Protein AF-A0A932GQB8-F1 (afdb_monomer_lite)

Organism: Tectimicrobiota bacterium (NCBI:txid2528274)

Secondary structure (DSSP, 8-state):
--HHHHHHHHHHHHHHHHHHTT----HHHHHHHHHHHHHHHHHHHHTT-GGGS-GGGSS--

Radius of gyration: 13.17 Å; chains: 1; bounding box: 31×22×37 Å

Structure (mmCIF, N/CA/C/O backbone):
data_AF-A0A932GQB8-F1
#
_entry.id   AF-A0A932GQB8-F1
#
loop_
_atom_site.group_PDB
_atom_site.id
_atom_site.type_symbol
_atom_site.label_atom_id
_atom_site.label_alt_id
_atom_site.label_comp_id
_atom_site.label_asym_id
_atom_site.label_entity_id
_atom_site.label_seq_id
_atom_site.pdbx_PDB_ins_code
_atom_site.Cartn_x
_atom_site.Cartn_y
_atom_site.Cartn_z
_atom_site.occupancy
_atom_site.B_iso_or_equiv
_atom_site.auth_seq_id
_atom_site.auth_comp_id
_atom_site.auth_asym_id
_atom_site.auth_atom_id
_atom_site.pdbx_PDB_model_num
ATOM 1 N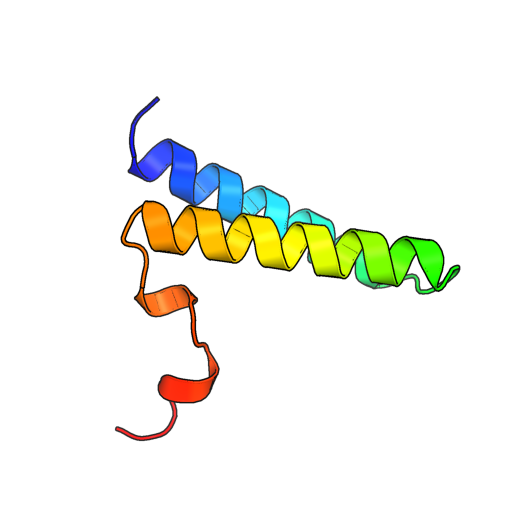 N . MET A 1 1 ? -18.119 6.506 3.985 1.00 73.12 1 MET A N 1
ATOM 2 C CA . MET A 1 1 ? -17.106 5.440 3.954 1.00 73.12 1 MET A CA 1
ATOM 3 C C . MET A 1 1 ? -16.542 5.300 5.362 1.00 73.12 1 MET A C 1
ATOM 5 O O . MET A 1 1 ? -16.171 6.315 5.941 1.00 73.12 1 MET A O 1
ATOM 9 N N . THR A 1 2 ? -16.594 4.114 5.957 1.00 91.12 2 THR A N 1
ATOM 10 C CA . THR A 1 2 ? -16.165 3.826 7.333 1.00 91.12 2 THR A CA 1
ATOM 11 C C . THR A 1 2 ? -14.659 3.570 7.403 1.00 91.12 2 THR A C 1
ATOM 13 O O . THR A 1 2 ? -14.017 3.313 6.386 1.00 91.12 2 THR A O 1
ATOM 16 N N . ARG A 1 3 ? -14.082 3.599 8.612 1.00 86.62 3 ARG A N 1
ATOM 17 C CA . ARG A 1 3 ? -12.675 3.220 8.848 1.00 86.62 3 ARG A CA 1
ATOM 18 C C . ARG A 1 3 ? -12.353 1.835 8.269 1.00 86.62 3 ARG A C 1
ATOM 20 O O . ARG A 1 3 ? -11.341 1.690 7.593 1.00 86.62 3 ARG A O 1
ATOM 27 N N . GLY A 1 4 ? -13.240 0.857 8.477 1.00 88.50 4 GLY A N 1
ATOM 28 C CA . GLY A 1 4 ? -13.080 -0.499 7.942 1.00 88.50 4 GLY A CA 1
ATOM 29 C C . GLY A 1 4 ? -13.141 -0.548 6.414 1.00 88.50 4 GLY A C 1
ATOM 30 O O . GLY A 1 4 ? -12.314 -1.200 5.789 1.00 88.50 4 GLY A O 1
ATOM 31 N N . GLU A 1 5 ? -14.051 0.211 5.795 1.00 90.31 5 GLU A N 1
ATOM 32 C CA . GLU A 1 5 ? -14.137 0.306 4.328 1.00 90.31 5 GLU A CA 1
ATOM 33 C C . GLU A 1 5 ? -12.883 0.943 3.707 1.00 90.31 5 GLU A C 1
ATOM 35 O O . GLU A 1 5 ? -12.473 0.560 2.612 1.00 90.31 5 GLU A O 1
ATOM 40 N N . ILE A 1 6 ? -12.251 1.898 4.398 1.00 89.38 6 ILE A N 1
ATOM 41 C CA . ILE A 1 6 ? -10.991 2.509 3.952 1.00 89.38 6 ILE A CA 1
ATOM 42 C C . ILE A 1 6 ? -9.840 1.501 4.063 1.00 89.38 6 ILE A C 1
ATOM 44 O O . ILE A 1 6 ? -9.069 1.365 3.114 1.00 89.38 6 ILE A O 1
ATOM 48 N N . ALA A 1 7 ? -9.742 0.772 5.179 1.00 89.19 7 ALA A N 1
ATOM 49 C CA . ALA A 1 7 ? -8.709 -0.243 5.379 1.00 89.19 7 ALA A CA 1
ATOM 50 C C . ALA A 1 7 ? -8.794 -1.363 4.326 1.00 89.19 7 ALA A C 1
ATOM 52 O O . ALA A 1 7 ? -7.797 -1.673 3.676 1.00 89.19 7 ALA A O 1
ATOM 53 N N . GLU A 1 8 ? -9.993 -1.896 4.065 1.00 90.69 8 GLU A N 1
ATOM 54 C CA . GLU A 1 8 ? -10.203 -2.914 3.025 1.00 90.69 8 GLU A CA 1
ATOM 55 C C . GLU A 1 8 ? -9.818 -2.424 1.630 1.00 90.69 8 GLU A C 1
ATOM 57 O O . GLU A 1 8 ? -9.221 -3.153 0.834 1.00 90.69 8 GLU A O 1
ATOM 62 N N . ARG A 1 9 ? -10.101 -1.154 1.336 1.00 92.12 9 ARG A N 1
ATOM 63 C CA . ARG A 1 9 ? -9.734 -0.556 0.056 1.00 92.12 9 ARG A CA 1
ATOM 64 C C . ARG A 1 9 ? -8.222 -0.401 -0.093 1.00 92.12 9 ARG A C 1
ATOM 66 O O . ARG A 1 9 ? -7.699 -0.667 -1.171 1.00 92.12 9 ARG A O 1
ATOM 73 N N . ILE A 1 10 ? -7.515 -0.032 0.975 1.00 89.81 10 ILE A N 1
ATOM 74 C CA . ILE A 1 10 ? -6.046 0.022 0.981 1.00 89.81 10 ILE A CA 1
ATOM 75 C C . ILE A 1 10 ? -5.454 -1.384 0.787 1.00 89.81 10 ILE A C 1
ATOM 77 O O . ILE A 1 10 ? -4.545 -1.554 -0.023 1.00 89.81 10 ILE A O 1
ATOM 81 N N . ARG A 1 11 ? -6.012 -2.413 1.439 1.00 86.38 11 ARG A N 1
ATOM 82 C CA . ARG A 1 11 ? -5.591 -3.815 1.248 1.00 86.38 11 ARG A CA 1
ATOM 83 C C . ARG A 1 11 ? -5.778 -4.300 -0.184 1.00 86.38 11 ARG A C 1
ATOM 85 O O . ARG A 1 11 ? -4.907 -4.983 -0.720 1.00 86.38 11 ARG A O 1
ATOM 92 N N . ALA A 1 12 ? -6.906 -3.963 -0.808 1.00 90.94 12 ALA A N 1
ATOM 93 C CA . ALA A 1 12 ? -7.164 -4.309 -2.202 1.00 90.94 12 ALA A CA 1
ATOM 94 C C . ALA A 1 12 ? -6.108 -3.697 -3.134 1.00 90.94 12 ALA A C 1
ATOM 96 O O . ALA A 1 12 ? -5.496 -4.422 -3.915 1.00 90.94 12 ALA A O 1
ATOM 97 N N . LEU A 1 13 ? -5.812 -2.406 -2.962 1.00 88.69 13 LEU A N 1
ATOM 98 C CA . LEU A 1 13 ? -4.788 -1.712 -3.744 1.00 88.69 13 LEU A CA 1
ATOM 99 C C . LEU A 1 13 ? -3.387 -2.309 -3.545 1.00 88.69 13 LEU A C 1
ATOM 101 O O . LEU A 1 13 ? -2.635 -2.455 -4.506 1.00 88.69 13 LEU A O 1
ATOM 105 N N . ARG A 1 14 ? -3.044 -2.714 -2.316 1.00 87.00 14 ARG A N 1
ATOM 106 C CA . ARG A 1 14 ? -1.758 -3.357 -2.013 1.00 87.00 14 ARG A CA 1
ATOM 107 C C . ARG A 1 14 ? -1.589 -4.687 -2.759 1.00 87.00 14 ARG A C 1
ATOM 109 O O . ARG A 1 14 ? -0.523 -4.960 -3.307 1.00 87.00 14 ARG A O 1
ATOM 116 N N . ARG A 1 15 ? -2.657 -5.493 -2.846 1.00 86.88 15 ARG A N 1
ATOM 117 C CA . ARG A 1 15 ? -2.671 -6.741 -3.636 1.00 86.88 15 ARG A CA 1
ATOM 118 C C . ARG A 1 15 ? -2.504 -6.480 -5.133 1.00 86.88 15 ARG A C 1
ATOM 120 O O . ARG A 1 15 ? -1.760 -7.203 -5.789 1.00 86.88 15 ARG A O 1
ATOM 127 N N . GLU A 1 16 ? -3.162 -5.450 -5.662 1.00 87.44 16 GLU A N 1
ATOM 128 C CA . GLU A 1 16 ? -3.031 -5.051 -7.070 1.00 87.44 16 GLU A CA 1
ATOM 129 C C . GLU A 1 16 ? -1.594 -4.619 -7.403 1.00 87.44 16 GLU A C 1
ATOM 131 O O . GLU A 1 16 ? -1.032 -5.076 -8.395 1.00 87.44 16 GLU A O 1
ATOM 136 N N . ILE A 1 17 ? -0.958 -3.823 -6.537 1.00 83.38 17 ILE A N 1
ATOM 137 C CA . ILE A 1 17 ? 0.456 -3.427 -6.666 1.00 83.38 17 ILE A CA 1
ATOM 138 C C . ILE A 1 17 ? 1.382 -4.647 -6.659 1.00 83.38 17 ILE A C 1
ATOM 140 O O . ILE A 1 17 ? 2.268 -4.748 -7.507 1.00 83.38 17 ILE A O 1
ATOM 144 N N . GLY A 1 18 ? 1.166 -5.591 -5.738 1.00 80.25 18 GLY A N 1
ATOM 145 C CA . GLY A 1 18 ? 1.948 -6.827 -5.675 1.00 80.25 18 GLY A CA 1
ATOM 146 C C . GLY A 1 18 ? 1.836 -7.671 -6.949 1.00 80.25 18 GLY A C 1
ATOM 147 O O . GLY A 1 18 ? 2.830 -8.237 -7.398 1.00 80.25 18 GLY A O 1
ATOM 148 N N . ALA A 1 19 ? 0.653 -7.710 -7.570 1.00 82.56 19 ALA A N 1
ATOM 149 C CA . ALA A 1 19 ? 0.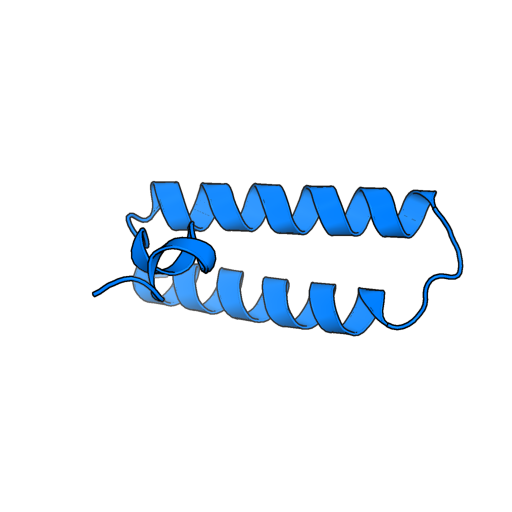442 -8.392 -8.846 1.00 82.56 19 ALA A CA 1
ATOM 150 C C . ALA A 1 19 ? 1.143 -7.682 -10.019 1.00 82.56 19 ALA A C 1
ATOM 152 O O . ALA A 1 19 ? 1.694 -8.350 -10.891 1.00 82.56 19 ALA A O 1
ATOM 153 N N . LEU A 1 20 ? 1.180 -6.344 -10.020 1.00 76.94 20 LEU A N 1
ATOM 154 C CA . LEU A 1 20 ? 1.912 -5.553 -11.021 1.00 76.94 20 LEU A CA 1
ATOM 155 C C . LEU A 1 20 ? 3.433 -5.734 -10.918 1.00 76.94 20 LEU A C 1
ATOM 157 O O . LEU A 1 20 ? 4.132 -5.619 -11.920 1.00 76.94 20 LEU A O 1
ATOM 161 N N . ASN A 1 21 ? 3.949 -6.045 -9.726 1.00 67.50 21 ASN A N 1
ATOM 162 C CA . ASN A 1 21 ? 5.380 -6.241 -9.489 1.00 67.50 21 ASN A CA 1
ATOM 163 C C . ASN A 1 21 ? 5.922 -7.591 -10.002 1.00 67.50 21 ASN A C 1
ATOM 165 O O . ASN A 1 21 ? 7.120 -7.844 -9.903 1.00 67.50 21 ASN A O 1
ATOM 169 N N . GLN A 1 22 ? 5.071 -8.475 -10.538 1.00 65.62 22 GLN A N 1
ATOM 170 C CA . GLN A 1 22 ? 5.523 -9.751 -11.109 1.00 65.62 22 GLN A CA 1
ATOM 171 C C . GLN A 1 22 ? 6.227 -9.603 -12.463 1.00 65.62 22 GLN A C 1
ATOM 173 O O . GLN A 1 22 ? 6.759 -10.588 -12.974 1.00 65.62 22 GLN A O 1
ATOM 178 N N . ASP A 1 23 ? 6.265 -8.390 -13.019 1.00 64.88 23 ASP A N 1
ATOM 179 C CA . ASP A 1 23 ? 6.881 -8.113 -14.308 1.00 64.88 23 ASP A CA 1
ATOM 180 C C . ASP A 1 23 ? 7.937 -6.988 -14.212 1.00 64.88 23 ASP A C 1
ATOM 182 O O . ASP A 1 23 ? 7.632 -5.804 -14.404 1.00 64.88 23 ASP A O 1
ATOM 186 N N . PRO A 1 24 ? 9.193 -7.314 -13.845 1.00 59.78 24 PRO A N 1
ATOM 187 C CA . PRO A 1 24 ? 10.219 -6.332 -13.515 1.00 59.78 24 PRO A CA 1
ATOM 188 C C . PRO A 1 24 ? 10.873 -5.778 -14.789 1.00 59.78 24 PRO A C 1
ATOM 190 O O . PRO A 1 24 ? 12.067 -5.948 -15.023 1.00 59.78 24 PRO A O 1
ATOM 193 N N . PHE A 1 25 ? 10.109 -5.103 -15.649 1.00 61.88 25 PHE A N 1
ATOM 194 C CA . PHE A 1 25 ? 10.659 -4.529 -16.882 1.00 61.88 25 PHE A CA 1
ATOM 195 C C . PHE A 1 25 ? 11.394 -3.192 -16.669 1.00 61.88 25 PHE A C 1
ATOM 197 O O . PHE A 1 25 ? 12.082 -2.729 -17.580 1.00 61.88 25 PHE A O 1
ATOM 204 N N . SER A 1 26 ? 11.290 -2.547 -15.495 1.00 73.38 26 SER A N 1
ATOM 205 C CA . SER A 1 26 ? 11.942 -1.252 -15.246 1.00 73.38 26 SER A CA 1
ATOM 206 C C . SER A 1 26 ? 12.232 -0.963 -13.762 1.00 73.38 26 SER A C 1
ATOM 208 O O . SER A 1 26 ? 11.297 -0.930 -12.960 1.00 73.38 26 SER A O 1
ATOM 210 N N . PRO A 1 27 ? 13.481 -0.602 -13.396 1.00 79.31 27 PRO A N 1
ATOM 211 C CA . PRO A 1 27 ? 13.833 -0.139 -12.046 1.00 79.31 27 PRO A CA 1
ATOM 212 C C . PRO A 1 27 ? 13.043 1.093 -11.575 1.00 79.31 27 PRO A C 1
ATOM 214 O O . PRO A 1 27 ? 12.875 1.321 -10.377 1.00 79.31 27 PRO A O 1
ATOM 217 N N . ALA A 1 28 ? 12.561 1.922 -12.510 1.00 80.81 28 ALA A N 1
ATOM 218 C CA . ALA A 1 28 ? 11.706 3.057 -12.172 1.00 80.81 28 ALA A CA 1
ATOM 219 C C . ALA A 1 28 ? 10.321 2.589 -11.699 1.00 80.81 28 ALA A C 1
ATOM 221 O O . ALA A 1 28 ? 9.793 3.135 -10.734 1.00 80.81 28 ALA A O 1
ATOM 222 N N . VAL A 1 29 ? 9.771 1.553 -12.342 1.00 80.38 29 VAL A N 1
ATOM 223 C CA . VAL A 1 29 ? 8.485 0.947 -11.968 1.00 80.38 29 VAL A CA 1
ATOM 224 C C . VAL A 1 29 ? 8.603 0.255 -10.615 1.00 80.38 29 VAL A C 1
ATOM 226 O O . VAL A 1 29 ? 7.789 0.523 -9.738 1.00 80.38 29 VAL A O 1
ATOM 229 N N . GLU A 1 30 ? 9.659 -0.530 -10.396 1.00 82.62 30 GLU A N 1
ATOM 230 C CA . GLU A 1 30 ? 9.937 -1.171 -9.104 1.00 82.62 30 GLU A CA 1
ATOM 231 C C . GLU A 1 30 ? 9.987 -0.145 -7.958 1.00 82.62 30 GLU A C 1
ATOM 233 O O . GLU A 1 30 ? 9.312 -0.298 -6.938 1.00 82.62 30 GLU A O 1
ATOM 238 N N . ARG A 1 31 ? 10.711 0.968 -8.149 1.00 84.25 31 ARG A N 1
ATOM 239 C CA . ARG A 1 31 ? 10.785 2.047 -7.153 1.00 84.25 31 ARG A CA 1
ATOM 240 C C . ARG A 1 31 ? 9.424 2.691 -6.891 1.00 84.25 31 ARG A C 1
ATOM 242 O O . ARG A 1 31 ? 9.110 3.006 -5.744 1.00 84.25 31 ARG A O 1
ATOM 249 N N . SER A 1 32 ? 8.625 2.910 -7.932 1.00 85.88 32 SER A N 1
ATOM 250 C CA . SER A 1 32 ? 7.275 3.457 -7.785 1.00 85.88 32 SER A CA 1
ATOM 251 C C . SER A 1 32 ? 6.348 2.506 -7.023 1.00 85.88 32 SER A C 1
ATOM 253 O O . SER A 1 32 ? 5.606 2.968 -6.156 1.00 85.88 32 SER A O 1
ATOM 255 N N . LEU A 1 33 ? 6.417 1.199 -7.292 1.00 85.94 33 LEU A N 1
ATOM 256 C CA . LEU A 1 33 ? 5.626 0.184 -6.591 1.00 85.94 33 LEU A CA 1
ATOM 257 C C . LEU A 1 33 ? 6.040 0.071 -5.117 1.00 85.94 33 LEU A C 1
ATOM 259 O O . LEU A 1 33 ? 5.171 0.050 -4.247 1.00 85.94 33 LEU A O 1
ATOM 263 N N . PHE A 1 34 ? 7.343 0.110 -4.822 1.00 85.81 34 PHE A N 1
ATOM 264 C CA . PHE A 1 34 ? 7.855 0.136 -3.448 1.00 85.81 34 PHE A CA 1
ATOM 265 C C . PHE A 1 34 ? 7.342 1.349 -2.656 1.00 85.81 34 PHE A C 1
ATOM 267 O O . PHE A 1 34 ? 6.853 1.209 -1.536 1.00 85.81 34 PHE A O 1
ATOM 274 N N . LEU A 1 35 ? 7.410 2.551 -3.241 1.00 89.06 35 LEU A N 1
ATOM 275 C CA . LEU A 1 35 ? 6.910 3.762 -2.584 1.00 89.06 35 LEU A CA 1
ATOM 276 C C . LEU A 1 35 ? 5.400 3.687 -2.335 1.00 89.06 35 LEU A C 1
ATOM 278 O O . LEU A 1 35 ? 4.935 4.090 -1.270 1.00 89.06 35 LEU A O 1
ATOM 282 N N . ALA A 1 36 ? 4.638 3.162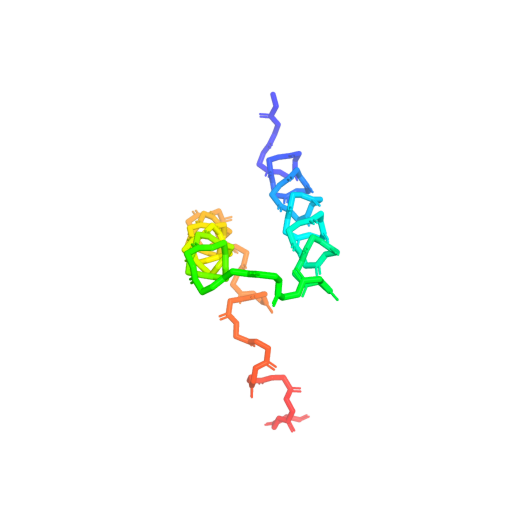 -3.295 1.00 88.00 36 ALA A N 1
ATOM 283 C CA . ALA A 1 36 ? 3.199 2.993 -3.149 1.00 88.00 36 ALA A CA 1
ATOM 284 C C . ALA A 1 36 ? 2.847 2.015 -2.012 1.00 88.00 36 ALA A C 1
ATOM 286 O O . ALA A 1 36 ? 1.985 2.341 -1.193 1.00 88.00 36 ALA A O 1
ATOM 287 N N . ASP A 1 37 ? 3.553 0.883 -1.904 1.00 86.56 37 ASP A N 1
ATOM 288 C CA . ASP A 1 37 ? 3.398 -0.062 -0.788 1.00 86.56 37 ASP A CA 1
ATOM 289 C C . ASP A 1 37 ? 3.686 0.609 0.565 1.00 86.56 37 ASP A C 1
ATOM 291 O O . ASP A 1 37 ? 2.876 0.531 1.492 1.00 86.56 37 ASP A O 1
ATOM 295 N N . MET A 1 38 ? 4.782 1.373 0.652 1.00 87.75 38 MET A N 1
ATOM 296 C CA . MET A 1 38 ? 5.176 2.096 1.865 1.00 87.75 38 MET A CA 1
ATOM 297 C C . MET A 1 38 ? 4.119 3.124 2.309 1.00 87.75 38 MET A C 1
ATOM 299 O O . MET A 1 38 ? 3.806 3.230 3.496 1.00 87.75 38 MET A O 1
ATOM 303 N N . TYR A 1 39 ? 3.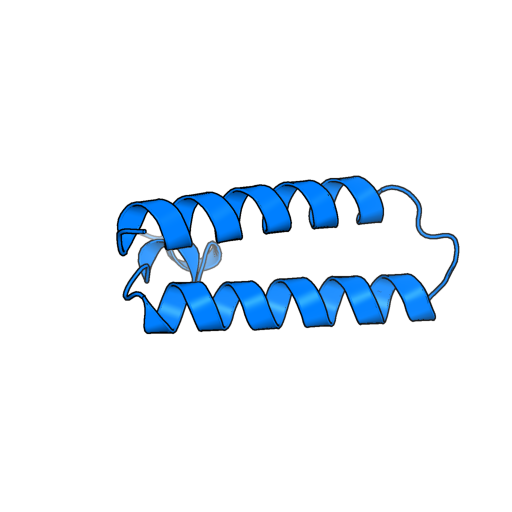529 3.881 1.378 1.00 89.75 39 TYR A N 1
ATOM 304 C CA . TYR A 1 39 ? 2.461 4.830 1.716 1.00 89.75 39 TYR A CA 1
ATOM 305 C C . TYR A 1 39 ? 1.192 4.130 2.208 1.00 89.75 39 TYR A C 1
ATOM 307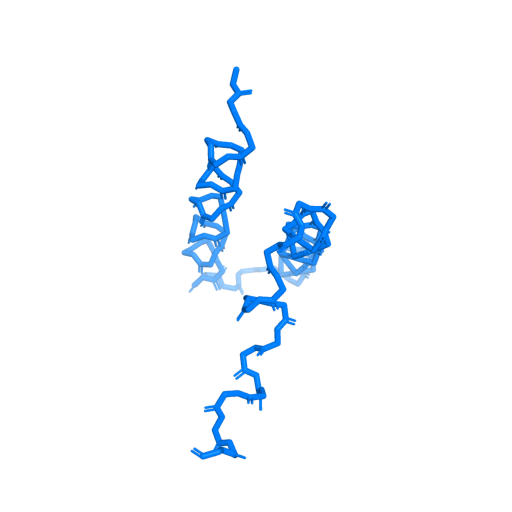 O O . TYR A 1 39 ? 0.564 4.599 3.159 1.00 89.75 39 TYR A O 1
ATOM 315 N N . MET A 1 40 ? 0.822 3.003 1.598 1.00 87.75 40 MET A N 1
ATOM 316 C CA . MET A 1 40 ? -0.333 2.210 2.030 1.00 87.75 40 MET A CA 1
ATOM 317 C C . MET A 1 40 ? -0.127 1.626 3.424 1.00 87.75 40 MET A C 1
ATOM 319 O O . MET A 1 40 ? -1.038 1.650 4.250 1.00 87.75 40 MET A O 1
ATOM 323 N N . HIS A 1 41 ? 1.089 1.182 3.712 1.00 85.31 41 HIS A N 1
ATOM 324 C CA . HIS A 1 41 ? 1.487 0.701 5.021 1.00 85.31 41 HIS A CA 1
ATOM 325 C C . HIS A 1 41 ? 1.351 1.772 6.115 1.00 85.31 41 HIS A C 1
ATOM 327 O O . HIS A 1 41 ? 0.727 1.536 7.150 1.00 85.31 41 HIS A O 1
ATOM 333 N N . MET A 1 42 ? 1.846 2.989 5.864 1.00 87.25 42 MET A N 1
ATOM 334 C CA . MET A 1 42 ? 1.666 4.114 6.792 1.00 87.25 42 MET A CA 1
ATOM 335 C C . MET A 1 42 ? 0.191 4.495 6.963 1.00 87.25 42 MET A C 1
ATOM 337 O O . MET A 1 42 ? -0.241 4.807 8.072 1.00 87.25 42 MET A O 1
ATOM 341 N N . ALA A 1 43 ? -0.598 4.446 5.886 1.00 87.56 43 ALA A N 1
ATOM 342 C CA . ALA A 1 43 ? -2.027 4.729 5.946 1.00 87.56 43 ALA A CA 1
ATOM 343 C C . ALA A 1 43 ? -2.773 3.718 6.833 1.00 87.56 43 ALA A C 1
ATOM 345 O O . ALA A 1 43 ? -3.590 4.126 7.657 1.00 87.56 43 ALA A O 1
ATOM 346 N N . LEU A 1 44 ? -2.455 2.423 6.733 1.00 86.62 44 LEU A N 1
ATOM 347 C CA . LEU A 1 44 ? -2.983 1.389 7.631 1.00 86.62 44 LEU A CA 1
ATOM 348 C C . LEU A 1 44 ? -2.548 1.622 9.086 1.00 86.62 44 LEU A C 1
ATOM 350 O O . LEU A 1 44 ? -3.382 1.567 9.991 1.00 86.62 44 LEU A O 1
ATOM 354 N N . GLY A 1 45 ? -1.284 1.990 9.312 1.00 85.75 45 GLY A N 1
ATOM 355 C CA . GLY A 1 45 ? -0.784 2.369 10.637 1.00 85.75 45 GLY A CA 1
ATOM 356 C C . GLY A 1 45 ? -1.540 3.555 11.253 1.00 85.75 45 GLY A C 1
ATOM 357 O O . GLY A 1 45 ? -1.941 3.498 12.414 1.00 85.75 45 GLY A O 1
ATOM 358 N N . HIS A 1 46 ? -1.826 4.605 10.475 1.00 86.44 46 HIS A N 1
ATOM 359 C CA . HIS A 1 46 ? -2.654 5.738 10.918 1.00 86.44 46 HIS A CA 1
ATOM 360 C C . HIS A 1 46 ? -4.105 5.355 11.198 1.00 86.44 46 HIS A C 1
ATOM 362 O O . HIS A 1 46 ? -4.749 5.948 12.063 1.00 86.44 46 HIS A O 1
ATOM 368 N N . LEU A 1 47 ? -4.612 4.346 10.495 1.00 85.94 47 LEU A N 1
ATOM 369 C CA . LEU A 1 47 ? -5.905 3.747 10.784 1.00 85.94 47 LEU A CA 1
ATOM 370 C C . LEU A 1 47 ? -5.841 2.779 11.968 1.00 85.94 47 LEU A C 1
ATOM 372 O O . LEU A 1 47 ? -6.857 2.162 12.243 1.00 85.94 47 LEU A O 1
ATOM 376 N N . GLY A 1 48 ? -4.720 2.637 12.680 1.00 84.00 48 GLY A N 1
ATOM 377 C CA . GLY A 1 48 ? -4.588 1.750 13.839 1.00 84.00 48 GLY A CA 1
ATOM 378 C C . GLY A 1 48 ? -4.586 0.257 13.494 1.00 84.00 48 GLY A C 1
ATOM 379 O O . GLY A 1 48 ? -4.839 -0.560 14.375 1.00 84.00 48 GLY A O 1
ATOM 380 N N . GLU A 1 49 ? -4.322 -0.108 12.238 1.00 77.31 49 GLU A N 1
ATOM 381 C CA . GLU A 1 49 ? -4.244 -1.495 11.755 1.00 77.31 49 GLU A CA 1
ATOM 382 C C . GLU A 1 49 ? -2.825 -2.064 11.974 1.00 77.31 49 GLU A C 1
ATOM 384 O O . GLU A 1 49 ? -2.130 -2.436 11.034 1.00 77.31 49 GLU A O 1
ATOM 389 N N . VAL A 1 50 ? -2.359 -2.075 13.230 1.00 62.62 50 VAL A N 1
ATOM 390 C CA . VAL A 1 50 ? -0.949 -2.334 13.607 1.00 62.62 50 VAL A CA 1
ATOM 391 C C . VAL A 1 50 ? -0.494 -3.770 13.307 1.00 62.62 50 VAL A C 1
ATOM 393 O O . VAL A 1 50 ? 0.676 -4.002 13.019 1.00 62.62 50 VAL A O 1
ATOM 396 N N . GLU A 1 51 ? -1.414 -4.736 13.302 1.00 61.50 51 GLU A N 1
ATOM 397 C CA . GLU A 1 51 ? -1.109 -6.153 13.057 1.00 61.50 51 GLU A CA 1
ATOM 398 C C . GLU A 1 51 ? -0.575 -6.478 11.649 1.00 61.50 51 GLU A C 1
ATOM 400 O O . GLU A 1 51 ? -0.037 -7.568 11.446 1.00 61.50 51 GLU A O 1
ATOM 405 N N . GLU A 1 52 ? -0.725 -5.566 10.683 1.00 57.22 52 GLU A N 1
ATOM 406 C CA . GLU A 1 52 ? -0.220 -5.704 9.305 1.00 57.22 52 GLU A CA 1
ATOM 407 C C . GLU A 1 52 ? 1.018 -4.829 9.020 1.00 57.22 52 GLU A C 1
ATOM 409 O O . GLU A 1 52 ? 1.547 -4.846 7.904 1.00 57.22 52 GLU A O 1
ATOM 414 N N . VAL A 1 53 ? 1.485 -4.066 10.017 1.00 54.84 53 VAL A N 1
ATOM 415 C CA . VAL A 1 53 ? 2.605 -3.113 9.890 1.00 54.84 53 VAL A CA 1
ATOM 416 C C . VAL A 1 53 ? 3.968 -3.811 10.070 1.00 54.84 53 VAL A C 1
ATOM 418 O O . VAL A 1 53 ? 5.010 -3.281 9.713 1.00 54.84 53 VAL A O 1
ATOM 421 N N . THR A 1 54 ? 3.992 -5.051 10.549 1.00 51.38 54 THR A N 1
ATOM 422 C CA . THR A 1 54 ? 5.224 -5.845 10.690 1.00 51.38 54 THR A CA 1
ATOM 423 C C . THR A 1 54 ? 4.888 -7.326 10.551 1.00 51.38 54 THR A C 1
ATOM 425 O O . THR A 1 54 ? 4.541 -7.964 11.550 1.00 51.38 54 THR A O 1
ATOM 428 N N . PRO A 1 55 ? 4.932 -7.902 9.338 1.00 50.72 55 PRO A N 1
ATOM 429 C CA . PRO A 1 55 ? 4.805 -9.346 9.180 1.00 50.72 55 PRO A CA 1
ATOM 430 C C . PRO A 1 55 ? 5.943 -10.101 9.892 1.00 50.72 55 PRO A C 1
ATOM 432 O O . PRO A 1 55 ? 5.715 -11.221 10.338 1.00 50.72 55 PRO A O 1
ATOM 435 N N . GLU A 1 56 ? 7.119 -9.486 10.095 1.00 49.25 56 GLU A N 1
ATOM 436 C CA . GLU A 1 56 ? 8.268 -10.143 10.741 1.00 49.25 56 GLU A CA 1
ATOM 437 C C . GLU A 1 56 ? 8.120 -10.374 12.260 1.00 49.25 56 GLU A C 1
ATOM 439 O O . GLU A 1 56 ? 8.936 -11.077 12.842 1.00 49.25 56 GLU A O 1
ATOM 444 N N . LEU A 1 57 ? 7.094 -9.825 12.927 1.00 46.81 57 LEU A N 1
ATOM 445 C CA . LEU A 1 57 ? 6.901 -9.985 14.382 1.00 46.81 57 LEU A CA 1
ATOM 446 C C . LEU A 1 57 ? 5.910 -11.095 14.771 1.00 46.81 57 LEU A C 1
ATOM 448 O O . LEU A 1 57 ? 5.682 -11.316 15.958 1.00 46.81 57 LEU A O 1
ATOM 452 N N . LYS A 1 58 ? 5.309 -11.798 13.801 1.00 45.62 58 LYS A N 1
ATOM 453 C CA . LYS A 1 58 ? 4.330 -12.868 14.076 1.00 45.62 58 LYS A CA 1
ATOM 454 C C . LYS A 1 58 ? 4.939 -14.278 14.189 1.00 45.62 58 LYS A C 1
ATOM 456 O O . LYS A 1 58 ? 4.189 -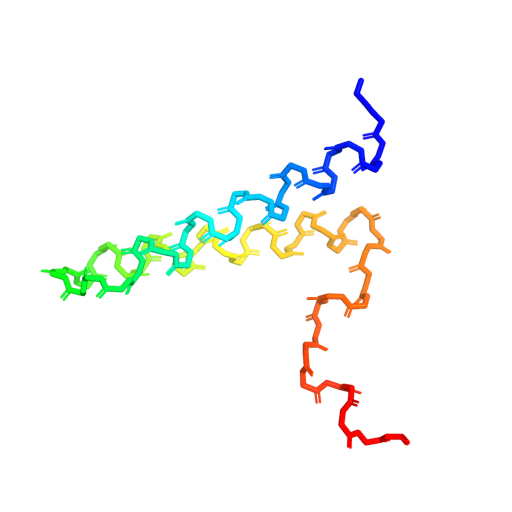15.207 14.464 1.00 45.62 58 LYS A O 1
ATOM 461 N N . GLU A 1 59 ? 6.256 -14.450 14.030 1.00 47.94 59 GLU A N 1
ATOM 462 C CA . GLU A 1 59 ? 6.921 -15.770 14.119 1.00 47.94 59 GLU A CA 1
ATOM 463 C C . GLU A 1 59 ? 7.620 -16.077 15.465 1.00 47.94 59 GLU A C 1
ATOM 465 O O . GLU A 1 59 ? 8.151 -17.172 15.623 1.00 47.94 59 GLU A O 1
ATOM 470 N N . GLU A 1 60 ? 7.580 -15.192 16.473 1.00 45.31 60 GLU A N 1
ATOM 471 C CA . GLU A 1 60 ? 8.236 -15.426 17.782 1.00 45.31 60 GLU A CA 1
ATOM 472 C C . GLU A 1 60 ? 7.290 -15.343 19.003 1.00 45.31 60 GLU A C 1
ATOM 474 O O . GLU A 1 60 ? 7.599 -14.705 20.012 1.00 45.31 60 GLU A O 1
ATOM 479 N N . SER A 1 61 ? 6.119 -15.990 18.971 1.00 43.12 61 SER A N 1
ATOM 480 C CA . SER A 1 61 ? 5.307 -16.214 20.189 1.00 43.12 61 SER A CA 1
ATOM 481 C C . SER A 1 61 ? 4.671 -17.592 20.243 1.00 43.12 61 SER A C 1
ATOM 483 O O . SER A 1 61 ? 4.131 -18.035 19.208 1.00 43.12 61 SER A O 1
#

Sequence (61 aa):
MTRGEIAERIRALRREIGALNQDPFSPAVERSLFLADMYMHMALGHLGEVEEVTPELKEES

Foldseek 3Di:
DDLVVVLVVLVVVLVVLVVVVVDCPDPVSVVVSVVSNVVSLVVCVVSVVVVPNDPPPPPPD

pLDDT: mean 77.06, std 14.78, range [43.12, 92.12]